Protein AF-A0A7W0ZNM6-F1 (afdb_monomer_lite)

Sequence (53 aa):
MDRR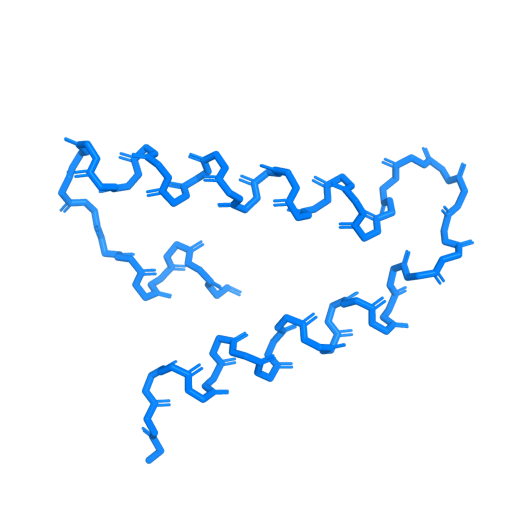HHIDRTQDYVRGQLEGEASGHDWWHVHRVWRTAVAIARAEDADLYVVQL

Radius of gyration: 12.08 Å; chains: 1; bounding box: 26×26×27 Å

Secondary structure (DSSP, 8-state):
--HHHHHHHHHHHHHHHHTT--SS-SHHHHHHHHHHHHHHHHHTT--HHHHT-

Structure (mmCIF, N/CA/C/O backbone):
data_AF-A0A7W0ZNM6-F1
#
_entry.id   AF-A0A7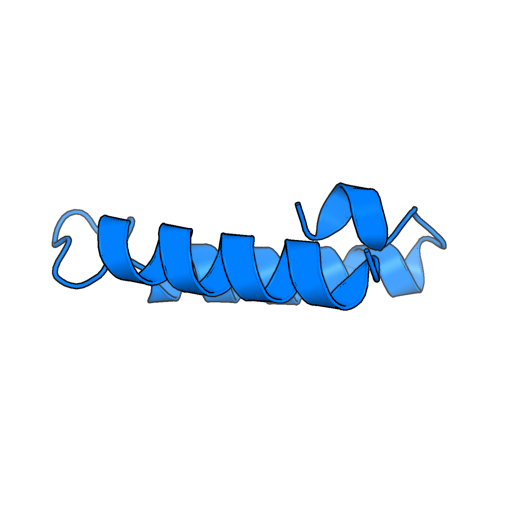W0ZNM6-F1
#
loop_
_atom_site.group_PDB
_atom_site.id
_atom_site.type_symbol
_atom_site.label_atom_id
_atom_site.label_alt_id
_atom_site.label_comp_id
_atom_site.label_asym_id
_atom_site.label_entity_id
_atom_site.label_seq_id
_atom_site.pdbx_PDB_ins_code
_atom_site.Cartn_x
_atom_site.Cartn_y
_atom_site.Cartn_z
_atom_site.occupancy
_atom_site.B_iso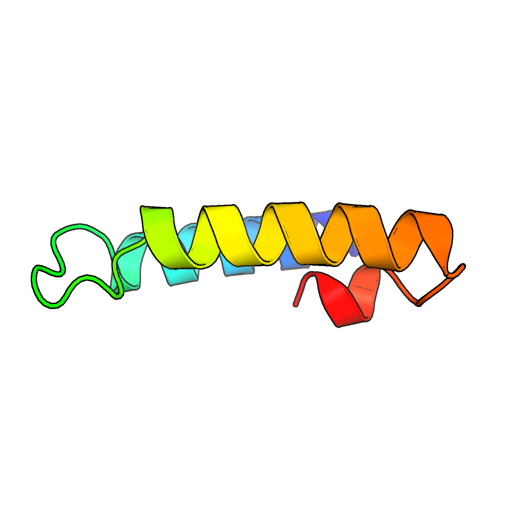_or_equiv
_atom_site.auth_seq_id
_atom_site.auth_comp_id
_atom_site.auth_asym_id
_atom_site.auth_atom_id
_atom_site.pdbx_PDB_model_num
ATOM 1 N N . MET A 1 1 ? -5.327 -18.966 -7.965 1.00 60.09 1 MET A N 1
ATOM 2 C CA . MET A 1 1 ? -5.724 -17.651 -7.424 1.00 60.09 1 MET A CA 1
ATOM 3 C C . MET A 1 1 ? -4.805 -16.615 -8.045 1.00 60.09 1 MET A C 1
ATOM 5 O O . MET A 1 1 ? -3.607 -16.865 -8.101 1.00 60.09 1 MET A O 1
ATOM 9 N N . ASP A 1 2 ? -5.355 -15.537 -8.595 1.00 88.75 2 ASP A N 1
ATOM 10 C CA . ASP A 1 2 ? -4.578 -14.468 -9.234 1.00 88.75 2 ASP A CA 1
ATOM 11 C C . ASP A 1 2 ? -3.815 -13.650 -8.169 1.00 88.75 2 ASP A C 1
ATOM 13 O O . ASP A 1 2 ? -4.354 -13.378 -7.097 1.00 88.75 2 ASP A O 1
ATOM 17 N N . ARG A 1 3 ? -2.571 -13.241 -8.448 1.00 91.50 3 ARG A N 1
ATOM 18 C CA . ARG A 1 3 ? -1.774 -12.372 -7.560 1.00 91.50 3 ARG A CA 1
ATOM 19 C C . ARG A 1 3 ? -2.513 -11.070 -7.249 1.00 91.50 3 ARG A C 1
ATOM 21 O O . ARG A 1 3 ? -2.460 -10.587 -6.121 1.00 91.50 3 ARG A O 1
ATOM 28 N N . ARG A 1 4 ? -3.247 -10.542 -8.232 1.00 90.75 4 ARG A N 1
ATOM 29 C CA . ARG A 1 4 ? -4.089 -9.352 -8.073 1.00 90.75 4 ARG A CA 1
ATOM 30 C C . ARG A 1 4 ? -5.173 -9.557 -7.016 1.00 90.75 4 ARG A C 1
ATOM 32 O O . ARG A 1 4 ? -5.348 -8.709 -6.153 1.00 90.75 4 ARG A O 1
ATOM 39 N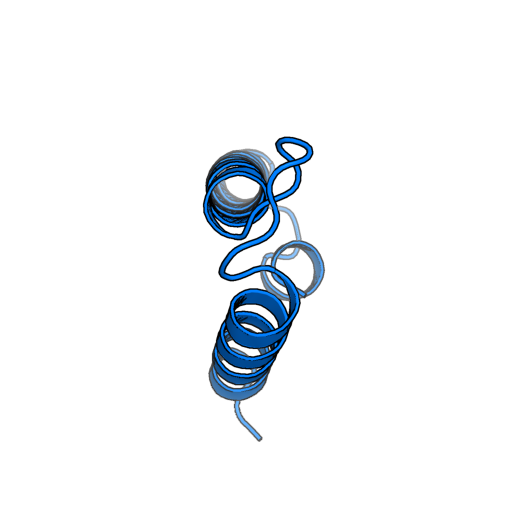 N . HIS A 1 5 ? -5.811 -10.726 -7.024 1.00 94.94 5 HIS A N 1
ATOM 40 C CA . HIS A 1 5 ? -6.854 -11.078 -6.064 1.00 94.94 5 HIS A CA 1
ATOM 41 C C . HIS A 1 5 ? -6.346 -11.085 -4.615 1.00 94.94 5 HIS A C 1
ATOM 43 O O . HIS A 1 5 ? -7.071 -10.671 -3.715 1.00 94.94 5 HIS A O 1
ATOM 49 N N . HIS A 1 6 ? -5.111 -11.534 -4.371 1.00 95.19 6 HIS A N 1
ATOM 50 C CA . HIS A 1 6 ? -4.530 -11.482 -3.026 1.00 95.19 6 HIS A CA 1
ATOM 51 C C . HIS A 1 6 ? -4.297 -10.043 -2.564 1.00 95.19 6 HIS A C 1
ATOM 53 O O . HIS A 1 6 ? -4.663 -9.714 -1.442 1.00 95.19 6 HIS A O 1
ATOM 59 N N . ILE A 1 7 ? -3.759 -9.187 -3.437 1.00 95.56 7 ILE A N 1
ATOM 60 C CA . ILE A 1 7 ? -3.531 -7.769 -3.130 1.00 95.56 7 ILE A CA 1
ATOM 61 C C . ILE A 1 7 ? -4.857 -7.077 -2.801 1.00 95.56 7 ILE A C 1
ATOM 63 O O . ILE A 1 7 ? -4.959 -6.421 -1.768 1.00 95.56 7 ILE A O 1
ATOM 67 N N . ASP A 1 8 ? -5.887 -7.274 -3.627 1.00 95.19 8 ASP A N 1
ATOM 68 C CA . ASP A 1 8 ? -7.199 -6.653 -3.417 1.00 95.19 8 ASP A CA 1
ATOM 69 C C . ASP A 1 8 ? -7.824 -7.110 -2.086 1.00 95.19 8 ASP A C 1
ATOM 71 O O . ASP A 1 8 ? -8.311 -6.296 -1.302 1.00 95.19 8 ASP A O 1
ATOM 75 N N . ARG A 1 9 ? -7.725 -8.408 -1.764 1.00 96.75 9 ARG A N 1
ATOM 76 C CA . ARG A 1 9 ? -8.214 -8.944 -0.486 1.00 96.75 9 ARG A CA 1
ATOM 77 C C . ARG A 1 9 ? -7.452 -8.411 0.722 1.00 96.75 9 ARG A C 1
ATOM 79 O O . ARG A 1 9 ? -8.080 -8.125 1.740 1.00 96.75 9 ARG A O 1
ATOM 86 N N . THR A 1 10 ? -6.128 -8.301 0.633 1.00 95.62 10 THR A N 1
ATOM 87 C CA . THR A 1 10 ? -5.311 -7.713 1.701 1.00 95.62 10 THR A CA 1
ATOM 88 C C . THR A 1 10 ? -5.665 -6.243 1.887 1.00 95.62 10 THR A C 1
ATOM 90 O O . THR A 1 10 ? -5.827 -5.796 3.018 1.00 95.62 10 THR A O 1
ATOM 93 N N . GLN A 1 11 ? -5.869 -5.505 0.794 1.00 95.81 11 GLN A N 1
ATOM 94 C CA . GLN A 1 11 ? -6.272 -4.105 0.836 1.00 95.81 11 GLN A CA 1
ATOM 95 C C . GLN A 1 11 ? -7.600 -3.917 1.581 1.00 95.81 11 GLN A C 1
ATOM 97 O O . GLN A 1 11 ? -7.688 -3.079 2.479 1.00 95.81 11 GLN A O 1
ATOM 102 N N . ASP A 1 12 ? -8.619 -4.701 1.226 1.00 96.12 12 ASP A N 1
ATOM 103 C CA . ASP A 1 12 ? -9.938 -4.620 1.856 1.00 96.12 12 ASP A CA 1
ATOM 104 C C . ASP A 1 12 ? -9.886 -5.035 3.330 1.00 96.12 12 ASP A C 1
ATOM 106 O O . ASP A 1 12 ? -10.495 -4.386 4.182 1.00 96.12 12 ASP A O 1
ATOM 110 N N . TYR A 1 13 ? -9.102 -6.070 3.651 1.00 96.38 13 TYR A N 1
ATOM 111 C CA . TYR A 1 13 ? -8.867 -6.491 5.029 1.00 96.38 13 TYR A CA 1
ATOM 112 C C . TYR A 1 13 ? -8.221 -5.373 5.860 1.00 96.38 13 TYR A C 1
ATOM 114 O O . TYR A 1 13 ? -8.755 -5.000 6.902 1.00 96.38 13 TYR A O 1
ATOM 122 N N . VAL A 1 14 ? -7.110 -4.799 5.386 1.00 95.38 14 VAL A N 1
ATOM 123 C CA . VAL A 1 14 ? -6.378 -3.733 6.088 1.00 95.38 14 VAL A CA 1
ATOM 124 C C . VAL A 1 14 ? -7.234 -2.478 6.236 1.00 95.38 14 VAL A C 1
ATOM 126 O O . VAL A 1 14 ? -7.241 -1.878 7.310 1.00 95.38 14 VAL A O 1
ATOM 129 N N . ARG A 1 15 ? -8.007 -2.103 5.207 1.00 94.81 15 ARG A N 1
ATOM 130 C CA . ARG A 1 15 ? -8.971 -1.000 5.312 1.00 94.81 15 ARG A CA 1
ATOM 131 C C . ARG A 1 15 ? -9.959 -1.252 6.441 1.00 94.81 15 ARG A C 1
ATOM 133 O O . ARG A 1 15 ? -10.085 -0.397 7.303 1.00 94.81 15 ARG A O 1
ATOM 140 N N . GLY A 1 16 ? -10.584 -2.427 6.488 1.00 95.38 16 GLY A N 1
ATOM 141 C CA . GLY A 1 16 ? -11.539 -2.758 7.546 1.00 95.38 16 GLY A CA 1
ATOM 142 C C . GLY A 1 16 ? -10.933 -2.780 8.955 1.00 95.38 16 GLY A C 1
ATOM 143 O O . GLY A 1 16 ? -11.650 -2.540 9.919 1.00 95.38 16 GLY A O 1
ATOM 144 N N . GLN A 1 17 ? -9.629 -3.052 9.095 1.00 94.38 17 GLN A N 1
ATOM 145 C CA . GLN A 1 17 ? -8.946 -3.013 10.396 1.00 94.38 17 GLN A CA 1
ATOM 146 C C . GLN A 1 17 ? -8.573 -1.595 10.850 1.00 94.38 17 GLN A C 1
ATOM 148 O O . GLN A 1 17 ? -8.495 -1.349 12.051 1.00 94.38 17 GLN A O 1
ATOM 153 N N . LEU A 1 18 ? -8.302 -0.683 9.912 1.00 94.25 18 LEU A N 1
ATOM 154 C CA . LEU A 1 18 ? -7.745 0.647 10.200 1.00 94.25 18 LEU A CA 1
ATOM 155 C C . LEU A 1 18 ? -8.721 1.801 9.929 1.00 94.25 18 LEU A C 1
ATOM 157 O O . LEU A 1 18 ? -8.386 2.969 10.136 1.00 94.25 18 LEU A O 1
ATOM 161 N N . GLU A 1 19 ? -9.916 1.507 9.427 1.00 89.44 19 GLU A N 1
ATOM 162 C CA . GLU A 1 19 ? -10.969 2.496 9.229 1.00 89.44 19 GLU A CA 1
ATOM 163 C C . GLU A 1 19 ? -11.496 2.980 10.590 1.00 89.44 19 GLU A C 1
ATOM 165 O O . GLU A 1 19 ? -11.942 2.193 11.421 1.00 89.44 19 GLU A O 1
ATOM 170 N N . GLY A 1 20 ? -11.416 4.292 10.833 1.00 83.94 20 GLY A N 1
ATOM 171 C CA . GLY A 1 20 ? -11.832 4.908 12.101 1.00 83.94 20 GLY A CA 1
ATOM 172 C C . GLY A 1 20 ? -10.766 4.930 13.206 1.00 83.94 20 GLY A C 1
ATOM 173 O O . GLY A 1 20 ? -11.058 5.377 14.313 1.00 83.94 20 GLY A O 1
ATOM 174 N N . GLU A 1 21 ? -9.539 4.491 12.920 1.00 88.06 21 GLU A N 1
ATOM 175 C CA . GLU A 1 21 ? -8.387 4.644 13.817 1.00 88.06 21 GLU A CA 1
ATOM 176 C C . GLU A 1 21 ? -7.985 6.135 13.923 1.00 88.06 21 GLU A C 1
ATOM 178 O O . GLU A 1 21 ? -7.958 6.842 12.916 1.00 88.06 21 GLU A O 1
ATOM 183 N N . ALA A 1 22 ? -7.704 6.640 15.133 1.00 83.19 22 ALA A N 1
ATOM 184 C CA . ALA A 1 22 ? -7.507 8.076 15.397 1.00 83.19 22 ALA A CA 1
ATOM 185 C C . ALA A 1 22 ? -6.088 8.456 15.869 1.00 83.19 22 ALA A C 1
ATOM 187 O O . ALA A 1 22 ? -5.810 9.637 16.079 1.00 83.19 22 ALA A O 1
ATOM 188 N N . SER A 1 23 ? -5.179 7.490 16.030 1.00 86.25 23 SER A N 1
ATOM 189 C CA . SER A 1 23 ? -3.772 7.726 16.388 1.00 86.25 23 SER A CA 1
ATOM 190 C C . SER A 1 23 ? -2.931 8.268 15.226 1.00 86.25 23 SER A C 1
ATOM 192 O O . SER A 1 23 ? -1.802 8.711 15.434 1.00 86.25 23 SER A O 1
ATOM 194 N N . GLY A 1 24 ? -3.486 8.264 14.008 1.00 77.50 24 GLY A N 1
ATOM 195 C CA . GLY A 1 24 ? -2.800 8.671 12.780 1.00 77.50 24 GLY A CA 1
ATOM 196 C C . GLY A 1 24 ? -2.195 7.501 11.998 1.00 77.50 24 GLY A C 1
ATOM 197 O O . GLY A 1 24 ? -1.579 7.730 10.955 1.00 77.50 24 GLY A O 1
ATOM 198 N N . HIS A 1 25 ? -2.406 6.263 12.456 1.00 85.94 25 HIS A N 1
ATOM 199 C CA . HIS A 1 25 ? -2.104 5.025 11.731 1.00 85.94 25 HIS A CA 1
ATOM 200 C C . HIS A 1 25 ? -3.363 4.462 11.062 1.00 85.94 25 HIS A C 1
ATOM 202 O O . HIS A 1 25 ? -3.610 3.257 11.045 1.00 85.94 25 HIS A O 1
ATOM 208 N N . ASP A 1 26 ? -4.164 5.362 10.503 1.00 91.62 26 ASP A N 1
ATOM 209 C CA . ASP A 1 26 ? -5.401 5.029 9.824 1.00 91.62 26 ASP A CA 1
ATOM 210 C C . ASP A 1 26 ? -5.156 4.391 8.448 1.00 91.62 26 ASP A C 1
ATOM 212 O O . ASP A 1 26 ? -4.040 4.332 7.910 1.00 91.62 26 ASP A O 1
ATOM 216 N N . TRP A 1 27 ? -6.247 3.934 7.840 1.00 93.88 27 TRP A N 1
ATOM 217 C CA . TRP A 1 27 ? -6.239 3.430 6.470 1.00 93.88 27 TRP A CA 1
ATOM 218 C C . TRP A 1 27 ? -5.533 4.391 5.494 1.00 93.88 27 TRP A C 1
ATOM 220 O O . TRP A 1 27 ? -4.795 3.955 4.607 1.00 93.88 27 TRP A O 1
ATOM 230 N N . TRP A 1 28 ? -5.718 5.704 5.652 1.00 93.38 28 TRP A N 1
ATOM 231 C CA . TRP A 1 28 ? -5.144 6.695 4.746 1.00 93.38 28 TRP A CA 1
ATOM 232 C C . TRP A 1 28 ? -3.629 6.806 4.877 1.00 93.38 28 TRP A C 1
ATOM 234 O O . TRP A 1 28 ? -2.953 7.006 3.864 1.00 93.38 28 TRP A O 1
ATOM 244 N N . HIS A 1 29 ? -3.086 6.667 6.085 1.00 93.94 29 HIS A N 1
ATOM 245 C CA . HIS A 1 29 ? -1.654 6.577 6.325 1.00 93.94 29 HIS A CA 1
ATOM 246 C C . HIS A 1 29 ? -1.061 5.386 5.570 1.00 93.94 29 HIS A C 1
ATOM 248 O O . HIS A 1 29 ? -0.193 5.577 4.713 1.00 93.94 29 HIS A O 1
ATOM 254 N N . VAL A 1 30 ? -1.583 4.181 5.813 1.00 94.88 30 VAL A N 1
ATOM 255 C CA . VAL A 1 30 ? -1.073 2.952 5.186 1.00 94.88 30 VAL A CA 1
ATOM 256 C C . VAL A 1 30 ? -1.234 2.994 3.667 1.00 94.88 30 VAL A C 1
ATOM 258 O O . VAL A 1 30 ? -0.297 2.673 2.939 1.00 94.88 30 VAL A O 1
ATOM 261 N N . HIS A 1 31 ? -2.366 3.486 3.162 1.00 95.19 31 HIS A N 1
ATOM 262 C CA . HIS A 1 31 ? -2.595 3.627 1.726 1.00 95.19 31 HIS A CA 1
ATOM 263 C C . HIS A 1 31 ? -1.588 4.577 1.054 1.00 95.19 31 HIS A C 1
ATOM 265 O O . HIS A 1 31 ? -1.107 4.292 -0.045 1.00 95.19 31 HIS A O 1
ATOM 271 N N . ARG A 1 32 ? -1.224 5.699 1.695 1.00 96.69 32 ARG A N 1
ATOM 272 C CA . ARG A 1 32 ? -0.181 6.596 1.162 1.00 96.69 32 ARG A CA 1
ATOM 273 C C . ARG A 1 32 ? 1.188 5.921 1.144 1.00 96.69 32 ARG A C 1
ATOM 275 O O . ARG A 1 32 ? 1.879 6.024 0.133 1.00 96.69 32 ARG A O 1
ATOM 282 N N . VAL A 1 33 ? 1.561 5.223 2.219 1.00 96.88 33 VAL A N 1
ATOM 283 C CA . VAL A 1 33 ? 2.828 4.474 2.291 1.00 96.88 33 VAL A CA 1
ATOM 284 C C . VAL A 1 33 ? 2.891 3.421 1.186 1.00 96.88 33 VAL A C 1
ATOM 286 O O . VAL A 1 33 ? 3.856 3.396 0.427 1.00 96.88 33 VAL A O 1
ATOM 289 N N . TRP A 1 34 ? 1.830 2.628 1.025 1.00 97.69 34 TRP A N 1
ATOM 290 C CA . TRP A 1 34 ? 1.724 1.607 -0.017 1.00 97.69 34 TRP A CA 1
ATOM 291 C C . TRP A 1 34 ? 1.878 2.195 -1.426 1.00 97.69 34 TRP A C 1
ATOM 293 O O . TRP A 1 34 ? 2.673 1.700 -2.223 1.00 97.69 34 TRP A O 1
ATOM 303 N N . ARG A 1 35 ? 1.201 3.312 -1.733 1.00 97.81 35 ARG A N 1
ATOM 304 C CA . ARG A 1 35 ? 1.338 3.982 -3.040 1.00 97.81 35 ARG A CA 1
ATOM 305 C C . ARG A 1 35 ? 2.765 4.455 -3.314 1.00 97.81 35 ARG A C 1
ATOM 307 O O . ARG A 1 35 ? 3.236 4.324 -4.444 1.00 97.81 35 ARG A O 1
ATOM 314 N N . THR A 1 36 ? 3.439 5.001 -2.305 1.00 98.38 36 THR A 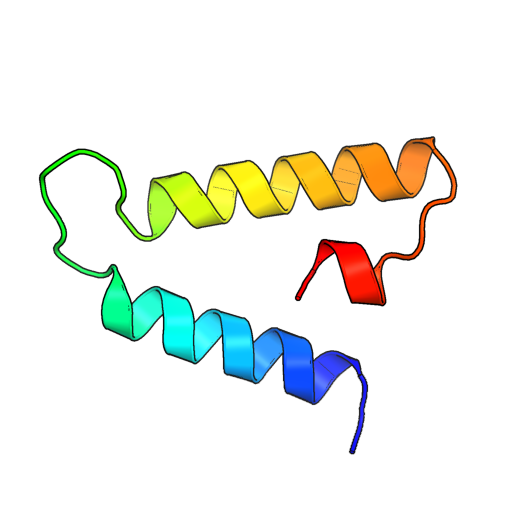N 1
ATOM 315 C CA . THR A 1 36 ? 4.838 5.430 -2.422 1.00 98.38 36 THR A CA 1
ATOM 316 C C . THR A 1 36 ? 5.763 4.231 -2.619 1.00 98.38 36 THR A C 1
ATOM 318 O O . THR A 1 36 ? 6.605 4.263 -3.514 1.00 98.38 36 THR A O 1
ATOM 321 N N . ALA A 1 37 ? 5.569 3.149 -1.862 1.00 98.19 37 ALA A N 1
ATOM 322 C CA . ALA A 1 37 ? 6.344 1.918 -2.001 1.00 98.19 37 ALA A CA 1
ATOM 323 C C . ALA A 1 37 ? 6.203 1.308 -3.405 1.00 98.19 37 ALA A C 1
ATOM 325 O O . ALA A 1 37 ? 7.204 0.944 -4.015 1.00 98.19 37 ALA A O 1
ATOM 326 N N . VAL A 1 38 ? 4.990 1.287 -3.972 1.00 98.06 38 VAL A N 1
ATOM 327 C CA . VAL A 1 38 ? 4.749 0.840 -5.356 1.00 98.06 38 VAL A CA 1
ATOM 328 C C . VAL A 1 38 ? 5.484 1.712 -6.374 1.00 98.06 38 VAL A C 1
ATOM 330 O O . VAL A 1 38 ? 6.025 1.187 -7.346 1.00 98.06 38 VAL A O 1
ATOM 333 N N . ALA A 1 39 ? 5.505 3.033 -6.185 1.00 98.38 39 ALA A N 1
ATOM 334 C CA . ALA A 1 39 ? 6.222 3.934 -7.085 1.00 98.38 39 ALA A CA 1
ATOM 335 C C . ALA A 1 39 ? 7.739 3.690 -7.048 1.00 98.38 39 ALA A C 1
ATOM 337 O O . ALA A 1 39 ? 8.356 3.592 -8.106 1.00 98.38 39 ALA A O 1
ATOM 338 N N . ILE A 1 40 ? 8.313 3.528 -5.851 1.00 98.44 40 ILE A N 1
ATOM 339 C CA . ILE A 1 40 ? 9.735 3.205 -5.669 1.00 98.44 40 ILE A CA 1
ATOM 340 C C . ILE A 1 40 ? 10.048 1.840 -6.284 1.00 98.44 40 ILE A C 1
ATOM 342 O O . ILE A 1 40 ? 10.960 1.728 -7.090 1.00 98.44 40 ILE A O 1
ATOM 346 N N . ALA A 1 41 ? 9.246 0.816 -5.993 1.00 98.31 41 ALA A N 1
ATOM 347 C CA . ALA A 1 41 ? 9.462 -0.531 -6.513 1.00 98.31 41 ALA A CA 1
ATOM 348 C C . ALA A 1 41 ? 9.462 -0.592 -8.047 1.00 98.31 41 ALA A C 1
ATOM 350 O O . ALA A 1 41 ? 10.232 -1.348 -8.625 1.00 98.31 41 ALA A O 1
ATOM 351 N N . ARG A 1 42 ? 8.640 0.229 -8.716 1.00 97.62 42 ARG A N 1
ATOM 352 C CA . ARG A 1 42 ? 8.672 0.360 -10.183 1.00 97.62 42 ARG A CA 1
ATOM 353 C C . ARG A 1 42 ? 9.952 1.011 -10.696 1.00 97.62 42 ARG A C 1
ATOM 355 O O . ARG A 1 42 ? 10.399 0.655 -11.778 1.00 97.62 42 ARG A O 1
ATOM 362 N N . ALA A 1 43 ? 10.485 1.993 -9.972 1.00 98.31 43 ALA A N 1
ATOM 363 C CA . ALA A 1 43 ? 11.716 2.681 -10.351 1.00 98.31 43 ALA A CA 1
ATOM 364 C C . ALA A 1 43 ? 12.954 1.794 -10.144 1.00 98.31 43 ALA A C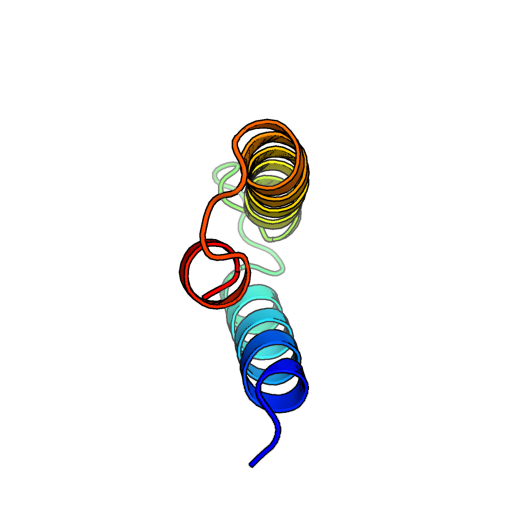 1
ATOM 366 O O . ALA A 1 43 ? 13.871 1.833 -10.955 1.00 98.31 43 ALA A O 1
ATOM 367 N N . GLU A 1 44 ? 12.939 0.972 -9.095 1.00 97.94 44 GLU A N 1
ATOM 368 C CA . GLU A 1 44 ? 14.052 0.106 -8.689 1.00 97.94 44 GLU A CA 1
ATOM 369 C C . GLU A 1 44 ? 13.963 -1.327 -9.254 1.00 97.94 44 GLU A C 1
ATOM 371 O O . GLU A 1 44 ? 14.758 -2.181 -8.872 1.00 97.94 44 GLU A O 1
ATOM 376 N N . ASP A 1 45 ? 12.985 -1.616 -10.123 1.00 96.31 45 ASP A N 1
ATOM 377 C CA . ASP A 1 45 ? 12.709 -2.962 -10.667 1.00 96.31 45 ASP A CA 1
ATOM 378 C C . ASP A 1 45 ? 12.554 -4.052 -9.580 1.00 96.31 45 ASP A C 1
ATOM 380 O O . ASP A 1 45 ? 12.994 -5.195 -9.710 1.00 96.31 45 ASP A O 1
ATOM 384 N N . ALA A 1 46 ? 11.929 -3.689 -8.457 1.00 97.75 46 ALA A N 1
ATOM 385 C CA . ALA A 1 46 ? 11.674 -4.598 -7.345 1.00 97.75 46 ALA A CA 1
ATOM 386 C C . ALA A 1 46 ? 10.413 -5.452 -7.573 1.00 97.75 46 ALA A C 1
ATOM 388 O O . ALA A 1 46 ? 9.504 -5.086 -8.325 1.00 97.75 46 ALA A O 1
ATOM 389 N N . ASP A 1 47 ? 10.305 -6.580 -6.859 1.00 97.69 47 ASP A N 1
ATOM 390 C CA . ASP A 1 47 ? 9.128 -7.452 -6.942 1.00 97.69 47 ASP A CA 1
ATOM 391 C C . ASP A 1 47 ? 7.873 -6.752 -6.390 1.00 97.69 47 ASP A C 1
ATOM 393 O O . ASP A 1 47 ? 7.623 -6.687 -5.183 1.00 97.69 47 ASP A O 1
ATOM 397 N N . LEU A 1 48 ? 7.041 -6.264 -7.310 1.00 96.25 48 LEU A N 1
ATOM 398 C CA . LEU A 1 48 ? 5.795 -5.573 -6.999 1.00 96.25 48 LEU A CA 1
ATOM 399 C C . LEU A 1 48 ? 4.798 -6.425 -6.221 1.00 96.25 48 LEU A C 1
ATOM 401 O O . LEU A 1 48 ? 3.967 -5.865 -5.512 1.00 96.25 48 LEU A O 1
ATOM 405 N N . TYR A 1 49 ? 4.814 -7.747 -6.372 1.00 96.06 49 TYR A N 1
ATOM 406 C CA . TYR A 1 49 ? 3.888 -8.597 -5.636 1.00 96.06 49 TYR A CA 1
ATOM 407 C C . TYR A 1 49 ? 4.250 -8.631 -4.153 1.00 96.06 49 TYR A C 1
ATOM 409 O O . TYR A 1 49 ? 3.365 -8.473 -3.321 1.00 96.06 49 TYR A O 1
ATOM 417 N N . VAL A 1 50 ? 5.540 -8.759 -3.836 1.00 96.31 50 VAL A N 1
ATOM 418 C CA . VAL A 1 50 ? 6.032 -8.734 -2.450 1.00 96.31 50 VAL A CA 1
ATOM 419 C C . VAL A 1 50 ? 5.829 -7.359 -1.821 1.00 96.31 50 VAL A C 1
ATOM 421 O O . VAL A 1 50 ? 5.372 -7.274 -0.692 1.00 96.31 50 VAL A O 1
ATOM 424 N N . VAL A 1 51 ? 6.111 -6.276 -2.551 1.00 97.38 51 VAL A N 1
ATOM 425 C CA . VAL A 1 51 ? 5.969 -4.903 -2.028 1.00 97.38 51 VAL A CA 1
ATOM 426 C C . VAL A 1 51 ? 4.514 -4.529 -1.717 1.00 97.38 51 VAL A C 1
ATOM 428 O O . VAL A 1 51 ? 4.260 -3.670 -0.876 1.00 97.38 51 VAL A O 1
ATOM 431 N N . GLN A 1 52 ? 3.550 -5.132 -2.416 1.00 96.19 52 GLN A N 1
ATOM 432 C CA . GLN A 1 52 ? 2.129 -4.816 -2.261 1.00 96.19 52 GLN A CA 1
ATOM 433 C C . GLN A 1 52 ? 1.392 -5.700 -1.241 1.00 96.19 52 GLN A C 1
ATOM 435 O O . GLN A 1 52 ? 0.192 -5.478 -1.063 1.00 96.19 52 GLN A O 1
ATOM 440 N N . LEU A 1 53 ? 2.063 -6.678 -0.618 1.00 90.94 53 LEU A N 1
ATOM 441 C CA . LEU A 1 53 ? 1.502 -7.633 0.349 1.00 90.94 53 LEU A CA 1
ATOM 442 C C . LEU A 1 53 ? 1.956 -7.343 1.780 1.00 90.94 53 LEU A C 1
ATOM 444 O O . LEU A 1 53 ? 1.096 -7.506 2.674 1.00 90.94 53 LEU A O 1
#

pLDDT: mean 93.62, std 6.41, range [60.09, 98.44]

Foldseek 3Di:
DDLVVVLVVVLVVQQVVFPPPDPCSHSVNVVVVLVVQLVVCVVVVHDNSVSSD